Protein AF-A0A7J2SHY8-F1 (afdb_monomer_lite)

Secondary structure (DSSP, 8-state):
---HHHHHHHHHHH-S--HHHHHHHHHHHHTTSEE-HHHHHHHH-S-HHHHHHHHHHHHTTSEEEEEETTEEEEEE---

Structure (mmCIF, N/CA/C/O backbone):
data_AF-A0A7J2SHY8-F1
#
_entry.id   AF-A0A7J2SHY8-F1
#
loop_
_atom_site.group_PDB
_atom_site.id
_atom_site.type_symbol
_atom_site.label_atom_id
_atom_site.label_alt_id
_atom_site.label_comp_id
_atom_site.label_asym_id
_atom_site.label_entity_id
_atom_site.label_seq_id
_atom_site.pdbx_PDB_ins_code
_atom_site.Cartn_x
_atom_site.Cartn_y
_atom_site.Cartn_z
_atom_site.occupancy
_atom_site.B_iso_or_equiv
_atom_site.auth_seq_id
_atom_site.auth_comp_id
_atom_site.auth_asym_id
_atom_site.auth_atom_id
_atom_site.pdbx_PDB_model_num
ATOM 1 N N . MET A 1 1 ? -7.863 0.763 -13.373 1.00 65.25 1 MET A N 1
ATOM 2 C CA . MET A 1 1 ? -7.071 0.216 -12.244 1.00 65.25 1 MET A CA 1
ATOM 3 C C . MET A 1 1 ? -5.785 -0.377 -12.799 1.00 65.25 1 MET A C 1
ATOM 5 O O . MET A 1 1 ? -5.883 -1.119 -13.764 1.00 65.25 1 MET A O 1
ATOM 9 N N . MET A 1 2 ? -4.608 -0.007 -12.275 1.00 74.19 2 MET A N 1
ATOM 10 C CA . MET A 1 2 ? -3.345 -0.619 -12.719 1.00 74.19 2 MET A CA 1
ATOM 11 C C . MET A 1 2 ? -3.353 -2.125 -12.450 1.00 74.19 2 MET A C 1
ATOM 13 O O . MET A 1 2 ? -3.719 -2.547 -11.350 1.00 74.19 2 MET A O 1
ATOM 17 N N . ASP A 1 3 ? -2.904 -2.913 -13.424 1.00 86.44 3 ASP A N 1
ATOM 18 C CA . ASP A 1 3 ? -2.703 -4.342 -13.232 1.00 86.44 3 ASP A CA 1
ATOM 19 C C . ASP A 1 3 ? -1.564 -4.607 -12.242 1.00 86.44 3 ASP A C 1
ATOM 21 O O . ASP A 1 3 ? -0.545 -3.910 -12.182 1.00 86.44 3 ASP A O 1
ATOM 25 N N . LYS A 1 4 ? -1.730 -5.663 -11.446 1.00 88.56 4 LYS A N 1
ATOM 26 C CA . LYS A 1 4 ? -0.79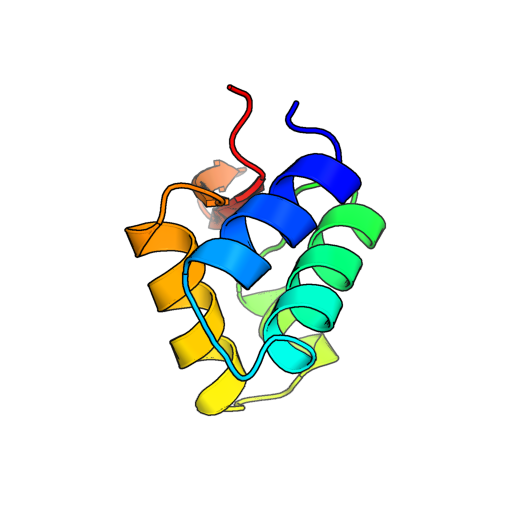3 -6.036 -10.379 1.00 88.56 4 LYS A CA 1
ATOM 27 C C . LYS A 1 4 ? 0.629 -6.284 -10.906 1.00 88.56 4 LYS A C 1
ATOM 29 O O . LYS A 1 4 ? 1.607 -5.916 -10.256 1.00 88.56 4 LYS A O 1
ATOM 34 N N . ILE A 1 5 ? 0.739 -6.872 -12.099 1.00 90.12 5 ILE A N 1
ATOM 35 C CA . ILE A 1 5 ? 2.018 -7.150 -12.769 1.00 90.12 5 ILE A CA 1
ATOM 36 C C . ILE A 1 5 ? 2.727 -5.847 -13.160 1.00 90.12 5 ILE A C 1
ATOM 38 O O . ILE A 1 5 ? 3.931 -5.723 -12.935 1.00 90.12 5 ILE A O 1
ATOM 42 N N . ASP A 1 6 ? 2.000 -4.852 -13.674 1.00 90.56 6 ASP A N 1
ATOM 43 C CA . ASP A 1 6 ? 2.587 -3.561 -14.047 1.00 90.56 6 ASP A CA 1
ATOM 44 C C . ASP A 1 6 ? 3.159 -2.832 -12.833 1.00 90.56 6 ASP A C 1
ATOM 46 O O . ASP A 1 6 ? 4.274 -2.305 -12.883 1.00 90.56 6 ASP A O 1
ATOM 50 N N . ILE A 1 7 ? 2.447 -2.883 -11.705 1.00 91.56 7 ILE A N 1
ATOM 51 C CA . ILE A 1 7 ? 2.917 -2.315 -10.439 1.00 91.56 7 ILE A CA 1
ATOM 52 C C . ILE A 1 7 ? 4.217 -2.981 -9.992 1.00 91.56 7 ILE A C 1
ATOM 54 O O . ILE A 1 7 ? 5.166 -2.301 -9.593 1.00 91.56 7 ILE A O 1
ATOM 58 N N . TYR A 1 8 ? 4.299 -4.308 -10.072 1.00 93.00 8 TYR A N 1
ATOM 59 C CA . TYR A 1 8 ? 5.523 -5.019 -9.719 1.00 93.00 8 TYR A CA 1
ATOM 60 C C . TYR A 1 8 ? 6.704 -4.614 -10.598 1.00 93.00 8 TYR A C 1
ATOM 62 O O . TYR A 1 8 ? 7.809 -4.416 -10.086 1.00 93.00 8 TYR A O 1
ATOM 70 N N . LEU A 1 9 ? 6.474 -4.452 -11.903 1.00 91.81 9 LEU A N 1
ATOM 71 C CA . LEU A 1 9 ? 7.494 -3.987 -12.837 1.00 91.81 9 LEU A CA 1
ATOM 72 C C . LEU A 1 9 ? 7.925 -2.548 -12.529 1.00 91.81 9 LEU A C 1
ATOM 74 O O . LEU A 1 9 ? 9.121 -2.253 -12.565 1.00 91.81 9 LEU A O 1
ATOM 78 N N . GLU A 1 10 ? 6.994 -1.651 -12.193 1.00 91.75 10 GLU A N 1
ATOM 79 C CA . GLU A 1 10 ? 7.325 -0.282 -11.779 1.00 91.75 10 GLU A CA 1
ATOM 80 C C . GLU A 1 10 ? 8.162 -0.269 -10.489 1.00 91.75 10 GLU A C 1
ATOM 82 O O . GLU A 1 10 ? 9.193 0.405 -10.437 1.00 91.75 10 GLU A O 1
ATOM 87 N N . ILE A 1 11 ? 7.810 -1.073 -9.482 1.00 92.56 11 ILE A N 1
ATOM 88 C CA . ILE A 1 11 ? 8.590 -1.210 -8.239 1.00 92.56 11 ILE A CA 1
ATOM 89 C C . ILE A 1 11 ? 9.991 -1.768 -8.525 1.00 92.56 11 ILE A C 1
ATOM 91 O O . ILE A 1 11 ? 10.978 -1.232 -8.015 1.00 92.56 11 ILE A O 1
ATOM 95 N N . ALA A 1 12 ? 10.098 -2.806 -9.361 1.00 91.94 12 ALA A N 1
ATOM 96 C CA . ALA A 1 12 ? 11.374 -3.417 -9.736 1.00 91.94 12 ALA A CA 1
ATOM 97 C C . ALA A 1 12 ? 12.304 -2.447 -10.475 1.00 91.94 12 ALA A C 1
ATOM 99 O O . ALA A 1 12 ? 13.520 -2.494 -10.289 1.00 91.94 12 ALA A O 1
ATOM 100 N N . LYS A 1 13 ? 11.746 -1.511 -11.251 1.00 90.50 13 LYS A N 1
ATOM 101 C CA . LYS A 1 13 ? 12.512 -0.428 -11.886 1.00 90.50 13 LYS A CA 1
ATOM 102 C C . LYS A 1 13 ? 12.994 0.626 -10.883 1.00 90.50 13 LYS A C 1
ATOM 104 O O . LYS A 1 13 ? 14.010 1.271 -11.130 1.00 90.50 13 LYS A O 1
ATOM 109 N N . LYS A 1 14 ? 12.278 0.834 -9.771 1.00 88.88 14 LYS A N 1
ATOM 110 C CA . LYS A 1 14 ? 12.572 1.885 -8.778 1.00 88.88 14 LYS A CA 1
ATOM 111 C C . LYS A 1 14 ? 13.479 1.426 -7.636 1.00 88.88 14 LYS A C 1
ATOM 113 O O . LYS A 1 14 ? 14.144 2.264 -7.028 1.00 88.88 14 LYS A O 1
ATOM 118 N N . HIS A 1 15 ? 13.499 0.135 -7.300 1.00 86.00 15 HIS A N 1
ATOM 119 C CA . HIS A 1 15 ? 14.164 -0.344 -6.088 1.00 86.00 15 HIS A CA 1
ATOM 120 C C . HIS A 1 15 ? 14.757 -1.745 -6.259 1.00 86.00 15 HIS A C 1
ATOM 122 O O . HIS A 1 15 ? 14.139 -2.622 -6.846 1.00 86.00 15 HIS A O 1
ATOM 128 N N . ARG A 1 16 ? 15.944 -1.989 -5.683 1.00 81.50 16 ARG A N 1
ATOM 129 C CA . ARG A 1 16 ? 16.604 -3.310 -5.747 1.00 81.50 16 ARG A CA 1
ATOM 130 C C . ARG A 1 16 ? 15.975 -4.344 -4.808 1.00 81.50 16 ARG A C 1
ATOM 132 O O . ARG A 1 16 ? 15.851 -5.509 -5.158 1.00 81.50 16 ARG A O 1
ATOM 139 N N . VAL A 1 17 ? 15.577 -3.922 -3.607 1.00 83.06 17 VAL A N 1
ATOM 140 C CA . VAL A 1 17 ? 14.922 -4.796 -2.616 1.00 83.06 17 VAL A CA 1
ATOM 141 C C . VAL A 1 17 ? 13.410 -4.630 -2.725 1.00 83.06 17 VAL A C 1
ATOM 143 O O . VAL A 1 17 ? 12.890 -3.612 -2.274 1.00 83.06 17 VAL A O 1
ATOM 146 N N . ILE A 1 18 ? 12.719 -5.597 -3.333 1.00 88.62 18 ILE A N 1
ATOM 147 C CA . ILE A 1 18 ? 11.311 -5.450 -3.760 1.00 88.62 18 ILE A CA 1
ATOM 148 C C . ILE A 1 18 ? 10.309 -6.329 -3.011 1.00 88.62 18 ILE A C 1
ATOM 150 O O . ILE A 1 18 ? 9.133 -5.986 -2.941 1.00 88.62 18 ILE A O 1
ATOM 154 N N . SER A 1 19 ? 10.762 -7.420 -2.387 1.00 87.19 19 SER A N 1
ATOM 155 C CA . SER A 1 19 ? 9.880 -8.433 -1.783 1.00 87.19 19 SER A CA 1
ATOM 156 C C . SER A 1 19 ? 8.901 -7.856 -0.757 1.00 87.19 19 SER A C 1
ATOM 158 O O . SER A 1 19 ? 7.733 -8.228 -0.723 1.00 87.19 19 SER A O 1
ATOM 160 N N . GLY A 1 20 ? 9.356 -6.904 0.059 1.00 89.81 20 GLY A N 1
ATOM 161 C CA . GLY A 1 20 ? 8.510 -6.238 1.044 1.00 89.81 20 GLY A CA 1
ATOM 162 C C . GLY A 1 20 ? 7.479 -5.277 0.449 1.00 89.81 20 GLY A C 1
ATOM 163 O O . GLY A 1 20 ? 6.456 -5.046 1.083 1.00 89.81 20 GLY A O 1
ATOM 164 N N . TYR A 1 21 ? 7.738 -4.714 -0.733 1.00 92.25 21 TYR A N 1
ATOM 165 C CA . TYR A 1 21 ? 6.763 -3.885 -1.444 1.00 92.25 21 TYR A CA 1
ATOM 166 C C . TYR A 1 21 ? 5.716 -4.758 -2.125 1.00 92.25 21 TYR A C 1
ATOM 168 O O . TYR A 1 21 ? 4.541 -4.430 -2.066 1.00 92.25 21 TYR A O 1
ATOM 176 N N . PHE A 1 22 ? 6.124 -5.891 -2.703 1.00 93.62 22 PHE A N 1
ATOM 177 C CA . PHE A 1 22 ? 5.194 -6.832 -3.330 1.00 93.62 22 PHE A CA 1
ATOM 178 C C . PHE A 1 22 ? 4.183 -7.367 -2.323 1.00 93.62 22 PHE A C 1
ATOM 180 O O . PHE A 1 22 ? 2.993 -7.246 -2.572 1.00 93.62 22 PHE A O 1
ATOM 187 N N . LYS A 1 23 ? 4.641 -7.799 -1.139 1.00 92.50 23 LYS A N 1
ATOM 188 C CA . LYS A 1 23 ? 3.743 -8.217 -0.049 1.00 92.50 23 LYS A CA 1
ATOM 189 C C . LYS A 1 23 ? 2.739 -7.132 0.348 1.00 92.50 23 LYS A C 1
ATOM 191 O O . LYS A 1 23 ? 1.576 -7.425 0.578 1.00 92.50 23 LYS A O 1
ATOM 196 N N . LEU A 1 24 ? 3.183 -5.877 0.406 1.00 92.56 24 LEU A N 1
ATOM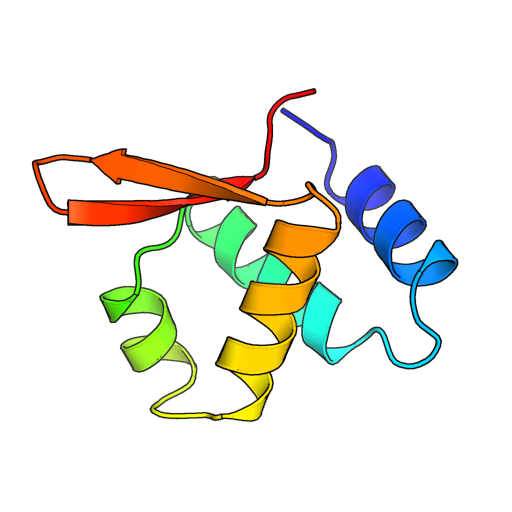 197 C CA . LEU A 1 24 ? 2.303 -4.760 0.740 1.00 92.56 24 LEU A CA 1
ATOM 198 C C . LEU A 1 24 ? 1.265 -4.504 -0.363 1.00 92.56 24 LEU A C 1
ATOM 200 O O . LEU A 1 24 ? 0.106 -4.252 -0.061 1.00 92.56 24 LEU A O 1
ATOM 204 N N . ILE A 1 25 ? 1.663 -4.592 -1.634 1.00 93.69 25 ILE A N 1
ATOM 205 C CA . ILE A 1 25 ? 0.734 -4.508 -2.767 1.00 93.69 25 ILE A CA 1
ATOM 206 C C . ILE A 1 25 ? -0.251 -5.681 -2.746 1.00 93.69 25 ILE A C 1
ATOM 208 O O . ILE A 1 25 ? -1.438 -5.464 -2.964 1.00 93.69 25 ILE A O 1
ATOM 212 N N . ASP A 1 26 ? 0.207 -6.893 -2.432 1.00 93.06 26 ASP A N 1
ATOM 213 C CA . ASP A 1 26 ? -0.644 -8.082 -2.315 1.00 93.06 26 ASP A CA 1
ATOM 214 C C . ASP A 1 26 ? -1.762 -7.871 -1.312 1.00 93.06 26 ASP A C 1
ATOM 216 O O . ASP A 1 26 ? -2.925 -8.026 -1.674 1.00 93.06 26 ASP A O 1
ATOM 220 N N . ALA A 1 27 ? -1.415 -7.410 -0.112 1.00 92.31 27 ALA A N 1
ATOM 221 C CA . ALA A 1 27 ? -2.385 -7.098 0.926 1.00 92.31 27 ALA A CA 1
ATOM 222 C C . ALA A 1 27 ? -3.418 -6.060 0.467 1.00 92.31 27 ALA A C 1
ATOM 224 O O . ALA A 1 27 ? -4.613 -6.218 0.704 1.00 92.31 27 ALA A O 1
ATOM 225 N N . ILE A 1 28 ? -2.990 -5.014 -0.249 1.00 92.56 28 ILE A N 1
ATOM 226 C CA . ILE A 1 28 ? -3.914 -4.001 -0.777 1.00 92.56 28 ILE A CA 1
ATOM 227 C C . ILE A 1 28 ? -4.872 -4.620 -1.807 1.00 92.56 28 ILE A C 1
ATOM 229 O O . ILE A 1 28 ? -6.071 -4.346 -1.771 1.00 92.56 28 ILE A O 1
ATOM 233 N N . PHE A 1 29 ? -4.379 -5.475 -2.707 1.00 91.88 29 PHE A N 1
ATOM 234 C CA . PHE A 1 29 ? -5.217 -6.170 -3.691 1.00 91.88 29 PHE A CA 1
ATOM 235 C C . PHE A 1 29 ? -6.188 -7.165 -3.045 1.00 91.88 29 PHE A C 1
ATOM 237 O O . PHE A 1 29 ? -7.350 -7.210 -3.441 1.00 91.88 29 PHE A O 1
ATOM 244 N N . GLU A 1 30 ? -5.752 -7.918 -2.033 1.00 91.94 30 GLU A N 1
ATOM 245 C CA . GLU A 1 30 ? -6.606 -8.835 -1.264 1.00 91.94 30 GLU A CA 1
ATOM 246 C C . GLU A 1 30 ? -7.756 -8.105 -0.553 1.00 91.94 30 GLU A C 1
ATOM 248 O O . GLU A 1 30 ? -8.815 -8.685 -0.315 1.00 91.94 30 GLU A O 1
ATOM 253 N N . LYS A 1 31 ? -7.583 -6.809 -0.273 1.00 90.44 31 LYS A N 1
ATOM 254 C CA . LYS A 1 31 ? -8.614 -5.913 0.269 1.00 90.44 31 LYS A CA 1
ATOM 255 C C . LYS A 1 31 ? -9.448 -5.195 -0.797 1.00 90.44 31 LYS A C 1
ATOM 257 O O . LYS A 1 31 ? -10.182 -4.264 -0.482 1.00 90.44 31 LYS A O 1
ATOM 262 N N . GLY A 1 32 ? -9.369 -5.622 -2.056 1.00 89.38 32 GLY A N 1
ATOM 263 C CA . GLY A 1 32 ? -10.118 -5.012 -3.159 1.00 89.38 32 GLY A CA 1
ATOM 264 C C . GLY A 1 32 ? -9.464 -3.747 -3.718 1.00 89.38 32 GLY A C 1
ATOM 265 O O . GLY A 1 32 ? -10.143 -2.909 -4.304 1.00 89.38 32 GLY A O 1
ATOM 266 N N . GLY A 1 33 ? -8.151 -3.593 -3.537 1.00 91.19 33 GLY A N 1
ATOM 267 C CA . GLY A 1 33 ? -7.378 -2.460 -4.050 1.00 91.19 33 GLY A CA 1
ATOM 268 C C . GLY A 1 33 ? -7.322 -1.254 -3.112 1.00 91.19 33 GLY A C 1
ATOM 269 O O . GLY A 1 33 ? -6.742 -0.237 -3.491 1.00 91.19 33 GLY A O 1
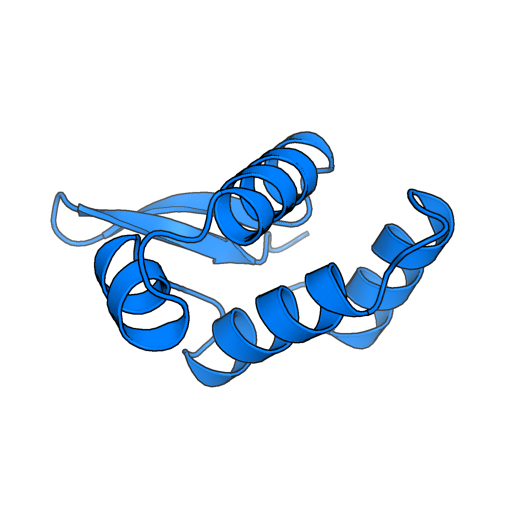ATOM 270 N N . ILE A 1 34 ? -7.890 -1.357 -1.907 1.00 93.50 34 ILE A N 1
ATOM 271 C CA . ILE A 1 34 ? -7.965 -0.283 -0.913 1.00 93.50 34 ILE A CA 1
ATOM 272 C C . ILE A 1 34 ? -7.608 -0.846 0.463 1.00 93.50 34 ILE A C 1
ATOM 274 O O . ILE A 1 34 ? -8.107 -1.896 0.843 1.00 93.50 34 ILE A O 1
ATOM 278 N N . ILE A 1 35 ? -6.782 -0.140 1.237 1.00 93.62 35 ILE A N 1
ATOM 279 C CA . ILE A 1 35 ? -6.452 -0.525 2.613 1.00 93.62 35 ILE A CA 1
ATOM 280 C C . ILE A 1 35 ? -6.466 0.678 3.555 1.00 93.62 35 ILE A C 1
ATOM 282 O O . ILE A 1 35 ? -5.979 1.762 3.223 1.00 93.62 35 ILE A O 1
ATOM 286 N N . THR A 1 36 ? -6.994 0.505 4.762 1.00 93.38 36 THR A N 1
ATOM 287 C CA . THR A 1 36 ? -6.956 1.547 5.798 1.00 93.38 36 THR A CA 1
ATOM 288 C C . THR A 1 36 ? -5.696 1.441 6.673 1.00 93.38 36 THR A C 1
ATOM 290 O O . THR A 1 36 ? -5.145 0.349 6.834 1.00 93.38 36 THR A O 1
ATOM 293 N N . PRO A 1 37 ? -5.246 2.535 7.325 1.00 91.56 37 PRO A N 1
ATOM 294 C CA . PRO A 1 37 ? -4.180 2.473 8.329 1.00 91.56 37 PRO A CA 1
ATOM 295 C C . PRO A 1 37 ? -4.451 1.439 9.430 1.00 91.56 37 PRO A C 1
ATOM 297 O O . PRO A 1 37 ? -3.539 0.745 9.862 1.00 91.56 37 PRO A O 1
ATOM 300 N N . LYS A 1 38 ? -5.718 1.292 9.843 1.00 90.50 38 LYS A N 1
ATOM 301 C CA . LYS A 1 38 ? -6.128 0.332 10.874 1.00 90.50 38 LYS A CA 1
ATOM 302 C C . LYS A 1 38 ? -5.945 -1.119 10.423 1.00 90.50 38 LYS A C 1
ATOM 304 O O . LYS A 1 38 ? -5.572 -1.969 11.225 1.00 90.50 38 LYS A O 1
ATOM 309 N N . GLU A 1 39 ? -6.220 -1.418 9.157 1.00 91.81 39 GLU A N 1
ATOM 310 C CA . GLU A 1 39 ? -5.994 -2.753 8.595 1.00 91.81 39 GLU A CA 1
ATOM 311 C C . GLU A 1 39 ? -4.509 -3.050 8.428 1.00 91.81 39 GLU A C 1
ATOM 313 O O . GLU A 1 39 ? -4.071 -4.130 8.818 1.00 91.81 39 GLU A O 1
ATOM 318 N N . LEU A 1 40 ? -3.730 -2.073 7.953 1.00 90.56 40 LEU A N 1
ATOM 319 C CA . LEU A 1 40 ? -2.270 -2.177 7.896 1.00 90.56 40 LEU A CA 1
ATOM 320 C C . LEU A 1 40 ? -1.671 -2.476 9.274 1.00 90.56 40 LEU A C 1
ATOM 322 O O . LEU A 1 40 ? -0.836 -3.366 9.405 1.00 90.56 40 LEU A O 1
ATOM 326 N N . GLU A 1 41 ? -2.117 -1.768 10.311 1.00 90.38 41 GLU A N 1
ATOM 327 C CA . GLU A 1 41 ? -1.665 -1.999 11.683 1.00 90.38 41 GLU A CA 1
ATOM 328 C C . GLU A 1 41 ? -2.101 -3.372 12.212 1.00 90.38 41 GLU A C 1
ATOM 330 O O . GLU A 1 41 ? -1.321 -4.046 12.876 1.00 90.38 41 GLU A O 1
ATOM 335 N N . LYS A 1 42 ? -3.313 -3.837 11.888 1.00 90.31 42 LYS A N 1
ATOM 336 C CA . LYS A 1 42 ? -3.778 -5.174 12.287 1.00 90.31 42 LYS A CA 1
ATOM 337 C C . LYS A 1 42 ? -2.952 -6.294 11.645 1.00 90.31 42 LYS A C 1
ATOM 339 O O . LYS A 1 42 ? -2.712 -7.311 12.288 1.00 90.31 42 LYS A O 1
ATOM 344 N N . GLU A 1 43 ? -2.564 -6.130 10.386 1.00 88.00 43 GLU A N 1
ATOM 345 C CA . GLU A 1 43 ? -1.876 -7.165 9.610 1.00 88.00 43 GLU A CA 1
ATOM 346 C C . GLU A 1 43 ? -0.364 -7.189 9.870 1.00 88.00 43 GLU A C 1
ATOM 348 O O . GLU A 1 43 ? 0.236 -8.257 9.978 1.00 88.00 43 GLU A O 1
ATOM 353 N N . TYR A 1 44 ? 0.250 -6.015 10.025 1.00 87.94 44 TYR A N 1
ATOM 354 C CA . TYR A 1 44 ? 1.703 -5.877 10.138 1.00 87.94 44 TYR A CA 1
ATOM 355 C C . TYR A 1 44 ? 2.184 -5.385 11.509 1.00 87.94 44 TYR A C 1
ATOM 357 O O . TYR A 1 44 ? 3.394 -5.355 11.751 1.00 87.94 44 TYR A O 1
ATOM 365 N N . GLY A 1 45 ? 1.275 -4.986 12.401 1.00 88.25 45 GLY A N 1
ATOM 366 C CA . GLY A 1 45 ? 1.598 -4.273 13.636 1.00 88.25 45 GLY A CA 1
ATOM 367 C C . GLY A 1 45 ? 2.139 -2.863 13.379 1.00 88.25 45 GLY A C 1
ATOM 368 O O . GLY A 1 45 ? 2.168 -2.360 12.252 1.00 88.25 45 GLY A O 1
ATOM 369 N N . PHE A 1 46 ? 2.659 -2.227 14.433 1.00 78.69 46 PHE A N 1
ATOM 370 C CA . PHE A 1 46 ? 3.455 -0.999 14.319 1.00 78.69 46 PHE A CA 1
ATOM 371 C C . PHE A 1 46 ? 4.845 -1.296 13.736 1.00 78.69 46 PHE A C 1
ATOM 373 O O . PHE A 1 46 ? 5.869 -1.218 14.413 1.00 78.69 46 PHE A O 1
ATOM 380 N N . ASN A 1 47 ? 4.893 -1.659 12.454 1.00 88.56 47 ASN A N 1
ATOM 381 C CA . ASN A 1 47 ? 6.132 -1.981 11.762 1.00 88.56 47 ASN A CA 1
ATOM 382 C C . ASN A 1 47 ? 6.634 -0.783 10.948 1.00 88.56 47 ASN A C 1
ATOM 384 O O . ASN A 1 47 ? 6.133 -0.499 9.857 1.00 88.56 47 ASN A O 1
ATOM 388 N N . LYS A 1 48 ? 7.675 -0.108 11.452 1.00 87.62 48 LYS A N 1
ATOM 389 C CA . LYS A 1 48 ? 8.293 1.061 10.800 1.00 87.62 48 LYS A CA 1
ATOM 390 C C . LYS A 1 48 ? 8.630 0.817 9.323 1.00 87.62 48 LYS A C 1
ATOM 392 O O . LYS A 1 48 ? 8.403 1.699 8.499 1.00 87.62 48 LYS A O 1
ATOM 397 N N . TYR A 1 49 ? 9.105 -0.377 8.966 1.00 89.44 49 TYR A N 1
ATOM 398 C CA . TYR A 1 49 ? 9.472 -0.693 7.584 1.00 89.44 49 TYR A CA 1
ATOM 399 C C . TYR A 1 49 ? 8.265 -0.746 6.645 1.00 89.44 49 TYR A C 1
ATOM 401 O O . TYR A 1 49 ? 8.396 -0.428 5.465 1.00 89.44 49 TYR A O 1
ATOM 409 N N . VAL A 1 50 ? 7.089 -1.140 7.140 1.00 90.38 50 VAL A N 1
ATOM 410 C CA . VAL A 1 50 ? 5.856 -1.148 6.339 1.00 90.38 50 VAL A CA 1
ATOM 411 C C . VAL A 1 50 ? 5.417 0.281 6.045 1.00 90.38 50 VAL A C 1
ATOM 413 O O . VAL A 1 50 ? 5.153 0.602 4.889 1.00 90.38 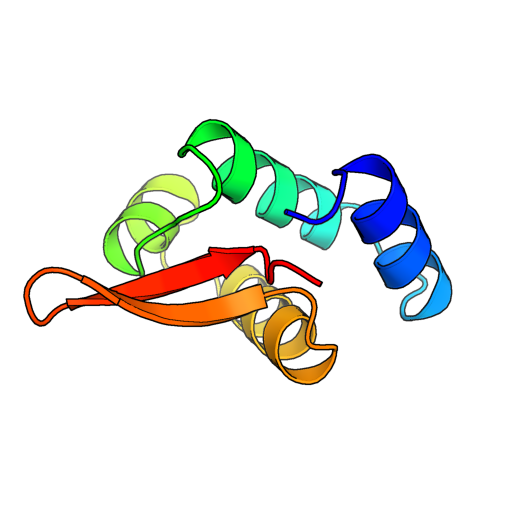50 VAL A O 1
ATOM 416 N N . TYR A 1 51 ? 5.457 1.166 7.041 1.00 90.00 51 TYR A N 1
ATOM 417 C CA . TYR A 1 51 ? 5.157 2.587 6.847 1.00 90.00 51 TYR A CA 1
ATOM 418 C C . TYR A 1 51 ? 6.154 3.287 5.914 1.00 90.00 51 TYR A C 1
ATOM 420 O O . TYR A 1 51 ? 5.746 4.084 5.069 1.00 90.00 51 TYR A O 1
ATOM 428 N N . GLU A 1 52 ? 7.448 2.966 6.002 1.00 92.44 52 GLU A N 1
ATOM 429 C CA . GLU A 1 52 ? 8.449 3.487 5.062 1.00 92.44 52 GLU A CA 1
ATOM 430 C C . GLU A 1 52 ? 8.182 3.023 3.626 1.00 92.44 52 GLU A C 1
ATOM 432 O O . GLU A 1 52 ? 8.251 3.828 2.695 1.00 92.44 52 GLU A O 1
ATOM 437 N N . ARG A 1 53 ? 7.824 1.748 3.427 1.00 93.50 53 ARG A N 1
ATOM 438 C CA . ARG A 1 53 ? 7.462 1.228 2.099 1.00 93.50 53 ARG A CA 1
ATOM 439 C C . ARG A 1 53 ? 6.200 1.889 1.561 1.00 93.50 53 ARG A C 1
ATOM 441 O O . ARG A 1 53 ? 6.197 2.313 0.410 1.00 93.50 53 ARG A O 1
ATOM 448 N N . LEU A 1 54 ? 5.173 2.030 2.397 1.00 93.25 54 LEU A N 1
ATOM 449 C CA . LEU A 1 54 ? 3.924 2.707 2.053 1.00 93.25 54 LEU A CA 1
ATOM 450 C C . LEU A 1 54 ? 4.182 4.153 1.608 1.00 93.25 54 LEU A C 1
ATOM 452 O O . LEU A 1 54 ? 3.653 4.595 0.590 1.00 93.25 54 LEU A O 1
ATOM 456 N N . LYS A 1 55 ? 5.058 4.872 2.321 1.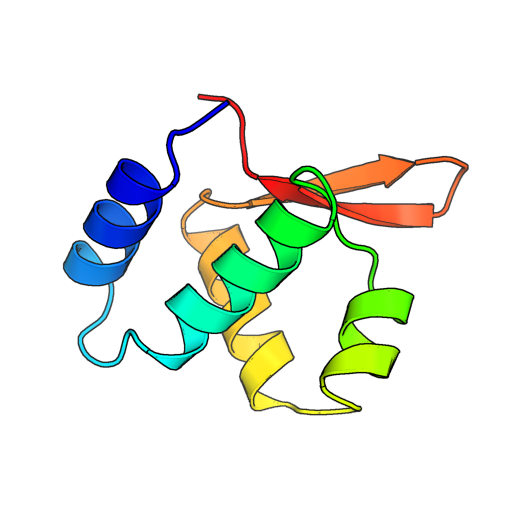00 93.75 55 LYS A N 1
ATOM 457 C CA . LYS A 1 55 ? 5.473 6.226 1.943 1.00 93.75 55 LYS A CA 1
ATOM 458 C C . LYS A 1 55 ? 6.144 6.253 0.568 1.00 93.75 55 LYS A C 1
ATOM 460 O O . LYS A 1 55 ? 5.782 7.093 -0.248 1.00 93.75 55 LYS A O 1
ATOM 465 N N . LYS A 1 56 ? 7.061 5.327 0.273 1.00 94.44 56 LYS A N 1
ATOM 466 C CA . LYS A 1 56 ? 7.694 5.278 -1.056 1.00 94.44 56 LYS A CA 1
ATOM 467 C C . LYS A 1 56 ? 6.707 4.934 -2.170 1.00 94.44 56 LYS A C 1
ATOM 469 O O . LYS A 1 56 ? 6.800 5.511 -3.245 1.00 94.44 56 LYS A O 1
ATOM 474 N N . LEU A 1 57 ? 5.748 4.038 -1.927 1.00 93.50 57 LEU A N 1
ATOM 475 C CA . LEU A 1 57 ? 4.706 3.723 -2.914 1.00 93.50 57 LEU A CA 1
ATOM 476 C C . LEU A 1 57 ? 3.845 4.954 -3.246 1.00 93.50 57 LEU A C 1
ATOM 478 O O . LEU A 1 57 ? 3.478 5.137 -4.407 1.00 93.50 57 LEU A O 1
ATOM 482 N N . LEU A 1 58 ? 3.569 5.814 -2.255 1.00 94.19 58 LEU A N 1
ATOM 483 C CA . LEU A 1 58 ? 2.921 7.114 -2.465 1.00 94.19 58 LEU A CA 1
ATOM 484 C C . LEU A 1 58 ? 3.805 8.066 -3.279 1.00 94.19 58 LEU A C 1
ATOM 486 O O . LEU A 1 58 ? 3.332 8.678 -4.229 1.00 94.19 58 LEU A O 1
ATOM 490 N N . GLU A 1 59 ? 5.089 8.180 -2.929 1.00 94.12 59 GLU A N 1
ATOM 491 C CA . GLU A 1 59 ? 6.053 9.029 -3.650 1.00 94.12 59 GLU A CA 1
ATOM 492 C C . GLU A 1 59 ? 6.233 8.593 -5.110 1.00 94.12 59 GLU A C 1
ATOM 494 O O . GLU A 1 59 ? 6.415 9.427 -5.994 1.00 94.12 59 GLU A O 1
ATOM 499 N N . TRP A 1 60 ? 6.157 7.289 -5.385 1.00 93.12 60 TRP A N 1
ATOM 500 C CA . TRP A 1 60 ? 6.206 6.745 -6.743 1.00 93.12 60 TRP A CA 1
ATOM 501 C C . TRP A 1 60 ? 4.877 6.856 -7.492 1.00 93.12 60 TRP A C 1
ATOM 503 O O . TRP A 1 60 ? 4.841 6.571 -8.686 1.00 93.12 60 TRP A O 1
ATOM 513 N N . GLY A 1 61 ? 3.801 7.277 -6.823 1.00 91.81 61 GLY A N 1
ATOM 514 C CA . GLY A 1 61 ? 2.477 7.421 -7.423 1.00 91.81 61 GLY A CA 1
ATOM 515 C C . GLY A 1 61 ? 1.801 6.096 -7.778 1.00 91.81 61 GLY A C 1
ATOM 516 O O . GLY A 1 61 ? 0.896 6.097 -8.608 1.00 91.81 61 GLY A O 1
ATOM 517 N N . ILE A 1 62 ? 2.234 4.988 -7.169 1.00 92.75 62 ILE A N 1
ATOM 518 C CA . ILE A 1 62 ? 1.633 3.653 -7.342 1.00 92.75 62 ILE A CA 1
ATOM 519 C C . ILE A 1 62 ? 0.339 3.550 -6.536 1.00 92.75 62 ILE A C 1
ATOM 521 O O . ILE A 1 62 ? -0.647 2.962 -6.979 1.00 92.75 62 ILE A O 1
ATOM 525 N N . ILE A 1 63 ? 0.357 4.130 -5.338 1.00 94.38 63 ILE A N 1
ATOM 526 C CA . ILE A 1 63 ? -0.815 4.255 -4.480 1.00 94.38 63 ILE A CA 1
ATOM 527 C C . ILE A 1 63 ? -1.118 5.728 -4.239 1.00 94.38 63 ILE A C 1
ATOM 529 O O . ILE A 1 63 ? -0.253 6.594 -4.383 1.00 94.38 63 ILE A O 1
ATOM 533 N N . GLU A 1 64 ? -2.340 6.005 -3.819 1.00 95.06 64 GLU A N 1
ATOM 534 C CA . GLU A 1 64 ? -2.809 7.338 -3.470 1.00 95.06 64 GLU A CA 1
ATOM 535 C C . GLU A 1 64 ? -3.571 7.328 -2.147 1.00 95.06 64 GLU A C 1
ATOM 537 O O . GLU A 1 64 ? -4.070 6.296 -1.698 1.00 95.06 64 GLU A O 1
ATOM 542 N N . LYS A 1 65 ? -3.628 8.492 -1.497 1.00 94.81 65 LYS A N 1
ATOM 543 C CA . LYS A 1 65 ? -4.443 8.692 -0.298 1.00 94.81 65 LYS A CA 1
ATOM 544 C C . LYS A 1 65 ? -5.850 9.074 -0.725 1.00 94.81 65 LYS A C 1
ATOM 546 O O . LYS A 1 65 ? -6.016 10.053 -1.447 1.00 94.81 65 LYS A O 1
ATOM 551 N N . ILE A 1 66 ? -6.836 8.358 -0.210 1.00 94.25 66 ILE A N 1
ATOM 552 C CA . ILE A 1 66 ? -8.253 8.655 -0.407 1.00 94.25 66 ILE A CA 1
ATOM 553 C C . ILE A 1 66 ? -8.952 8.771 0.947 1.00 94.25 66 ILE A C 1
ATOM 555 O O . ILE A 1 66 ? -8.456 8.270 1.959 1.00 94.25 66 ILE A O 1
ATOM 559 N N . ILE A 1 67 ? -10.096 9.451 0.972 1.00 93.88 67 ILE A N 1
ATOM 560 C CA . ILE A 1 67 ? -10.959 9.528 2.150 1.00 93.88 67 ILE A CA 1
ATOM 561 C C . ILE A 1 67 ? -12.222 8.719 1.866 1.00 93.88 67 ILE A C 1
ATOM 563 O O . ILE A 1 67 ? -12.927 9.002 0.902 1.00 93.88 67 ILE A O 1
ATOM 567 N N . ILE A 1 68 ? -12.499 7.726 2.708 1.00 90.19 68 ILE A N 1
ATOM 568 C CA . ILE A 1 68 ? -13.715 6.906 2.675 1.00 90.19 68 ILE A CA 1
ATOM 569 C C . ILE A 1 68 ? -14.376 7.036 4.042 1.00 90.19 68 ILE A C 1
ATOM 571 O O . ILE A 1 68 ? -13.718 6.808 5.055 1.00 90.19 68 ILE A O 1
ATOM 575 N N . ASP A 1 69 ? -15.645 7.440 4.089 1.00 89.44 69 ASP A N 1
ATOM 576 C CA . ASP A 1 69 ? -16.409 7.603 5.337 1.00 89.44 69 ASP A CA 1
ATOM 577 C C . ASP A 1 69 ? -15.680 8.448 6.403 1.00 89.44 69 ASP A C 1
ATOM 579 O O . ASP A 1 69 ? -15.589 8.075 7.575 1.00 89.44 69 ASP A O 1
ATOM 583 N N . ASN A 1 70 ? -15.100 9.582 5.990 1.00 89.94 70 ASN A N 1
ATOM 584 C CA . ASN A 1 70 ? -14.260 10.457 6.825 1.00 89.94 70 ASN A CA 1
ATOM 585 C C . ASN A 1 70 ? -13.018 9.773 7.434 1.00 89.94 70 ASN A C 1
ATOM 587 O O . ASN A 1 70 ? -12.459 10.250 8.425 1.00 89.94 70 ASN A O 1
ATOM 591 N N . ARG A 1 71 ? -12.550 8.668 6.846 1.00 89.62 71 ARG A N 1
ATOM 592 C CA . ARG A 1 71 ? -11.337 7.953 7.256 1.00 89.62 71 ARG A CA 1
ATOM 593 C C . ARG A 1 71 ? -10.327 7.908 6.122 1.00 89.62 71 ARG A C 1
ATOM 595 O O . ARG A 1 71 ? -10.677 7.726 4.961 1.00 89.62 71 ARG A O 1
ATOM 602 N N . LEU A 1 72 ? -9.055 8.050 6.480 1.00 93.38 72 LEU A N 1
ATOM 603 C CA . LEU A 1 72 ? -7.954 7.878 5.542 1.00 93.38 72 LEU A CA 1
ATOM 604 C C . LEU A 1 72 ? -7.871 6.416 5.095 1.00 93.38 72 LEU A C 1
ATOM 606 O O . LEU A 1 72 ? -7.870 5.510 5.929 1.00 93.38 72 LEU A O 1
ATOM 610 N N . ALA A 1 73 ? -7.720 6.209 3.795 1.00 94.94 73 ALA A N 1
ATOM 611 C CA . ALA A 1 73 ? -7.355 4.939 3.195 1.00 94.94 73 ALA A CA 1
ATOM 612 C C . ALA A 1 73 ? -6.310 5.156 2.093 1.00 94.94 73 ALA A C 1
ATOM 614 O O . ALA A 1 73 ? -6.068 6.279 1.639 1.00 94.94 73 ALA A O 1
ATOM 615 N N . TYR A 1 74 ? -5.673 4.069 1.682 1.00 94.62 74 TYR A N 1
ATOM 616 C CA . TYR A 1 74 ? -4.724 4.032 0.583 1.00 94.62 74 TYR A CA 1
ATOM 617 C C . TYR A 1 74 ? -5.295 3.151 -0.516 1.00 94.62 74 TYR A C 1
ATOM 619 O O . TYR A 1 74 ? -5.667 2.013 -0.244 1.00 94.62 74 TYR A O 1
ATOM 627 N N . SER A 1 75 ? -5.356 3.669 -1.736 1.00 94.50 75 SER A N 1
ATOM 628 C CA . SER A 1 75 ? -5.837 2.931 -2.903 1.00 94.50 75 SER A CA 1
ATOM 629 C C . SER A 1 75 ? -4.721 2.746 -3.910 1.00 94.50 75 SER A C 1
ATOM 631 O O . SER A 1 75 ? -3.860 3.615 -4.050 1.00 94.50 75 SER A O 1
ATOM 633 N N . ILE A 1 76 ? -4.759 1.641 -4.649 1.00 93.31 76 ILE A N 1
ATOM 634 C CA . ILE A 1 76 ? -3.984 1.514 -5.882 1.00 93.31 76 ILE A CA 1
ATOM 635 C C . ILE A 1 76 ? -4.465 2.582 -6.860 1.00 93.31 76 ILE A C 1
ATOM 637 O O . ILE A 1 76 ? -5.668 2.699 -7.115 1.00 93.31 76 ILE A O 1
ATOM 641 N N . LYS A 1 77 ? -3.528 3.360 -7.405 1.00 88.25 77 LYS A N 1
ATOM 642 C CA . LYS A 1 77 ? -3.859 4.424 -8.343 1.00 88.25 77 LYS A CA 1
ATOM 643 C C . LYS A 1 77 ? -4.406 3.817 -9.631 1.00 88.25 77 LYS A C 1
ATOM 645 O O . LYS A 1 77 ? -3.803 2.925 -10.236 1.00 88.25 77 LYS A O 1
ATOM 650 N N . GLN A 1 78 ? -5.559 4.302 -10.070 1.00 71.19 78 GLN A N 1
ATOM 651 C CA . GLN A 1 78 ? -6.085 3.960 -11.385 1.00 71.19 78 GLN A CA 1
ATOM 652 C C 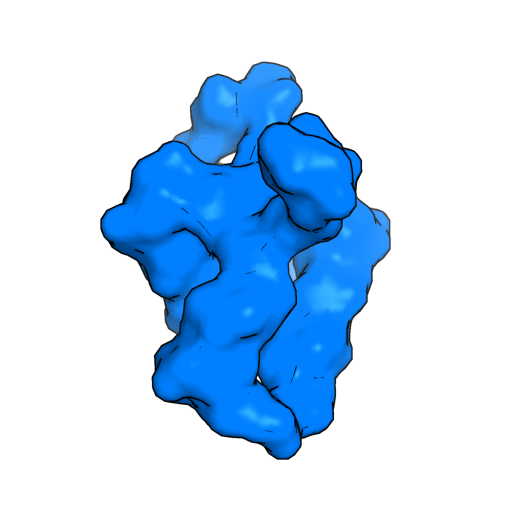. GLN A 1 78 ? -5.446 4.918 -12.394 1.00 71.19 78 GLN A C 1
ATOM 654 O O . GLN A 1 78 ? -5.769 6.102 -12.402 1.00 71.19 78 GLN A O 1
ATOM 659 N N . LYS A 1 79 ? -4.453 4.433 -13.149 1.00 60.41 79 LYS A N 1
ATOM 660 C CA . LYS A 1 79 ? -3.903 5.170 -14.295 1.00 60.41 79 LYS A CA 1
ATOM 661 C C . LYS A 1 79 ? -4.965 5.336 -15.376 1.00 60.41 79 LYS A C 1
ATOM 663 O O . LYS A 1 79 ? -5.779 4.392 -15.519 1.00 60.41 79 LYS A O 1
#

pLDDT: mean 89.93, std 6.03, range [60.41, 95.06]

Radius of gyration: 11.73 Å; chains: 1; bounding box: 33×19×29 Å

Sequence (79 aa):
MMDKIDIYLEIAKKHRVISGYFKLIDAIFEKGGIITPKELEKEYGFNKYVYERLKKLLEWGIIEKIIIDNRLAYSIKQK

Foldseek 3Di:
DDDLVVLQVLQVVVDVDCPLLNVLCVVCVVVVQKAAPVRVCVVPNPDPVNVVSVVVCVVSVQWDWDADPNGIMIGGDDD